Protein AF-A0A645HI48-F1 (afdb_monomer_lite)

Structure (mmCIF, N/CA/C/O backbone):
data_AF-A0A645HI48-F1
#
_entry.id   AF-A0A645HI48-F1
#
loop_
_atom_site.group_PDB
_atom_site.id
_atom_site.type_symbol
_atom_site.label_atom_id
_atom_site.label_alt_id
_atom_site.label_comp_id
_atom_site.label_asym_id
_atom_site.label_entity_id
_atom_site.label_seq_id
_atom_site.pdbx_PDB_ins_code
_atom_site.Cartn_x
_atom_site.Cartn_y
_atom_site.Cartn_z
_atom_site.occupancy
_atom_site.B_iso_or_equiv
_atom_site.auth_seq_id
_atom_site.auth_comp_id
_atom_site.auth_asym_id
_atom_site.auth_atom_id
_atom_site.pdbx_PDB_model_num
ATOM 1 N N . MET A 1 1 ? -4.099 8.662 -11.134 1.00 70.12 1 MET A N 1
ATOM 2 C CA . MET A 1 1 ? -4.280 7.199 -10.967 1.00 70.12 1 MET A CA 1
ATOM 3 C C . MET A 1 1 ? -2.962 6.493 -10.643 1.00 70.12 1 MET A C 1
ATOM 5 O O . MET A 1 1 ? -2.977 5.657 -9.757 1.00 70.12 1 MET A O 1
ATOM 9 N N . TRP A 1 2 ? -1.840 6.824 -11.301 1.00 88.25 2 TRP A N 1
ATOM 10 C CA . TRP A 1 2 ? -0.523 6.187 -11.083 1.00 88.25 2 TRP A CA 1
ATOM 11 C C . TRP A 1 2 ? 0.441 7.011 -10.210 1.00 88.25 2 TRP A C 1
ATOM 13 O O . TRP A 1 2 ? 1.614 7.118 -10.542 1.00 88.25 2 TRP A O 1
ATOM 23 N N . THR A 1 3 ? -0.042 7.638 -9.138 1.00 96.75 3 THR A N 1
ATOM 24 C CA . THR A 1 3 ? 0.826 8.372 -8.197 1.00 96.75 3 THR A CA 1
ATOM 25 C C . THR A 1 3 ? 0.735 7.751 -6.810 1.00 96.75 3 THR A C 1
ATOM 27 O O . THR A 1 3 ? -0.268 7.098 -6.490 1.00 96.75 3 THR A O 1
ATOM 30 N N . GLU A 1 4 ? 1.766 7.944 -5.990 1.00 97.69 4 GLU A N 1
ATOM 31 C CA . GLU A 1 4 ? 1.781 7.421 -4.623 1.00 97.69 4 GLU A CA 1
ATOM 32 C C . GLU A 1 4 ? 0.692 8.055 -3.755 1.00 97.69 4 GLU A C 1
ATOM 34 O O . GLU A 1 4 ? 0.031 7.349 -2.996 1.00 97.69 4 GLU A O 1
ATOM 39 N N . GLU A 1 5 ? 0.418 9.348 -3.929 1.00 98.50 5 GLU A N 1
ATOM 40 C CA . GLU A 1 5 ? -0.625 10.076 -3.194 1.00 98.50 5 GLU A CA 1
ATOM 41 C C . GLU A 1 5 ? -2.013 9.519 -3.519 1.00 98.50 5 GLU A C 1
ATOM 43 O O . GLU A 1 5 ? -2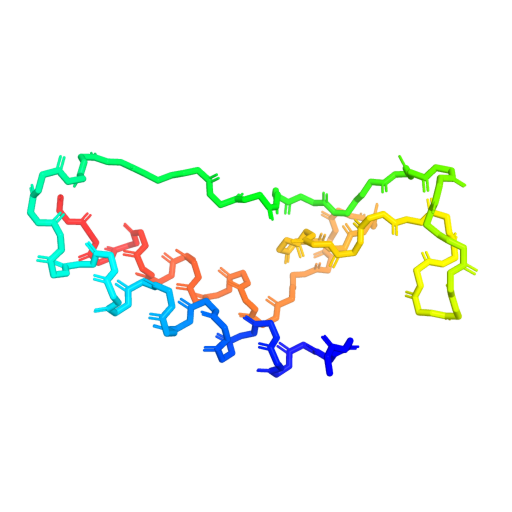.882 9.428 -2.652 1.00 98.50 5 GLU A O 1
ATOM 48 N N . TYR A 1 6 ? -2.232 9.093 -4.768 1.00 98.19 6 TYR A N 1
ATOM 49 C CA . TYR A 1 6 ? -3.493 8.465 -5.146 1.00 98.19 6 TYR A CA 1
ATOM 50 C C . TYR A 1 6 ? -3.653 7.083 -4.501 1.00 98.19 6 TYR A C 1
ATOM 52 O O . TYR A 1 6 ? -4.737 6.768 -4.007 1.00 98.19 6 TYR A O 1
ATOM 60 N N . GLN A 1 7 ? -2.594 6.262 -4.480 1.00 98.38 7 GLN A N 1
ATOM 61 C CA . GLN A 1 7 ? -2.618 4.967 -3.790 1.00 98.38 7 GLN A CA 1
ATOM 62 C C . GLN A 1 7 ? -2.843 5.164 -2.284 1.00 98.38 7 GLN A C 1
ATOM 64 O O . GLN A 1 7 ? -3.680 4.483 -1.695 1.00 98.38 7 GLN A O 1
ATOM 69 N N . GLU A 1 8 ? -2.166 6.135 -1.673 1.00 98.62 8 GLU A N 1
ATOM 70 C CA . GLU A 1 8 ? -2.333 6.503 -0.267 1.00 98.62 8 GLU A CA 1
ATOM 71 C C . GLU A 1 8 ? -3.789 6.890 0.051 1.00 98.62 8 GLU A C 1
ATOM 73 O O . GLU A 1 8 ? -4.416 6.317 0.948 1.00 98.62 8 GLU A O 1
ATOM 78 N N . ALA A 1 9 ? -4.357 7.822 -0.720 1.00 98.44 9 ALA A N 1
ATOM 79 C CA . ALA A 1 9 ? -5.734 8.275 -0.553 1.00 98.44 9 ALA A CA 1
ATOM 80 C C . ALA A 1 9 ? -6.753 7.144 -0.770 1.00 98.44 9 ALA A C 1
ATOM 82 O O . ALA A 1 9 ? -7.774 7.090 -0.077 1.00 98.44 9 ALA A O 1
ATOM 83 N N . LEU A 1 10 ? -6.482 6.227 -1.706 1.00 98.12 10 LEU A N 1
ATOM 84 C CA . LEU A 1 10 ? -7.315 5.049 -1.938 1.00 98.12 10 LEU A CA 1
ATOM 85 C C . LEU A 1 10 ? -7.323 4.127 -0.712 1.00 98.12 10 LEU A C 1
ATOM 87 O O . LEU A 1 10 ? -8.404 3.753 -0.262 1.00 98.12 10 LEU A O 1
ATOM 91 N N . TYR A 1 11 ? -6.157 3.816 -0.139 1.00 98.38 11 TYR A N 1
ATOM 92 C CA . TYR A 1 11 ? -6.055 2.974 1.059 1.00 98.38 11 TYR A CA 1
ATOM 93 C C . TYR A 1 11 ? -6.757 3.606 2.268 1.00 98.38 11 TYR A C 1
ATOM 95 O O . TYR A 1 11 ? -7.534 2.928 2.940 1.00 98.38 11 TYR A O 1
ATOM 103 N N . LYS A 1 12 ? -6.579 4.918 2.498 1.00 98.38 12 LYS A N 1
ATOM 104 C CA . LYS A 1 12 ? -7.296 5.657 3.559 1.00 98.38 12 LYS A CA 1
ATOM 105 C C . LYS A 1 12 ? -8.818 5.500 3.423 1.00 98.38 12 LYS A C 1
ATOM 107 O O . LYS A 1 12 ? -9.499 5.184 4.396 1.00 98.38 12 LYS A O 1
ATOM 112 N N . LYS A 1 13 ? -9.356 5.668 2.208 1.00 98.44 13 LYS A N 1
ATOM 113 C CA . LYS A 1 13 ? -10.797 5.512 1.932 1.00 98.44 13 LYS A CA 1
ATOM 114 C C . LYS A 1 13 ? -11.275 4.065 2.068 1.00 98.44 13 LYS A C 1
ATOM 116 O O . LYS A 1 13 ? -12.359 3.840 2.607 1.00 98.44 13 LYS A O 1
ATOM 121 N N . GLN A 1 14 ? -10.495 3.095 1.586 1.00 98.00 14 GLN A N 1
ATOM 122 C CA . GLN A 1 14 ? -10.837 1.674 1.684 1.00 98.00 14 GLN A CA 1
ATOM 123 C C . GLN A 1 14 ? -10.943 1.232 3.141 1.00 98.00 14 GLN A C 1
ATOM 125 O O . GLN A 1 14 ? -11.973 0.681 3.519 1.00 98.00 14 GLN A O 1
ATOM 130 N N . PHE A 1 15 ? -9.945 1.538 3.970 1.00 97.25 15 PHE A N 1
ATOM 131 C CA . PHE A 1 15 ? -9.976 1.187 5.390 1.00 97.25 15 PHE A CA 1
ATOM 132 C C . PHE A 1 15 ? -11.128 1.865 6.135 1.00 97.25 15 PHE A C 1
ATOM 134 O O . PHE A 1 15 ? -11.901 1.174 6.790 1.00 97.25 15 PHE A O 1
ATOM 141 N N . ALA A 1 16 ? -11.352 3.168 5.923 1.00 96.88 16 ALA A N 1
ATOM 142 C CA . ALA A 1 16 ? -12.483 3.877 6.530 1.00 96.88 16 ALA A CA 1
ATOM 143 C C . ALA A 1 16 ? -13.859 3.307 6.128 1.00 96.88 16 ALA A C 1
ATOM 145 O O . ALA A 1 16 ? -14.840 3.454 6.858 1.00 96.88 16 ALA A O 1
ATOM 146 N N . THR A 1 17 ? -13.956 2.683 4.951 1.00 97.75 17 THR A N 1
ATOM 147 C CA . THR A 1 17 ? -15.175 1.996 4.501 1.00 97.75 17 THR A CA 1
ATOM 148 C C . THR A 1 17 ? -15.291 0.619 5.150 1.00 97.75 17 THR A C 1
ATOM 150 O O . THR A 1 17 ? -16.349 0.273 5.668 1.00 97.75 17 THR A O 1
ATOM 153 N N . LEU A 1 18 ? -14.205 -0.155 5.144 1.00 95.81 18 LEU A N 1
ATOM 154 C CA . LEU A 1 18 ? -14.168 -1.525 5.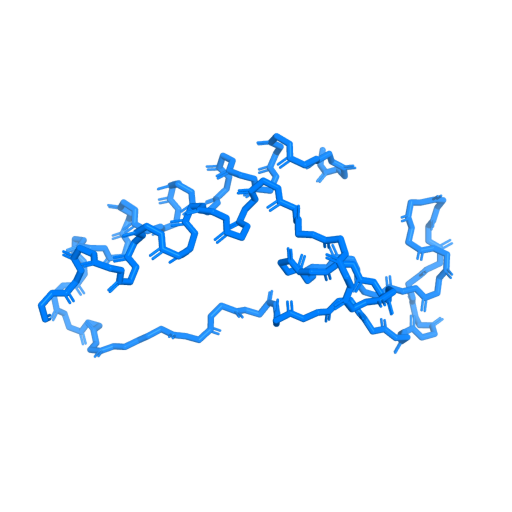658 1.00 95.81 18 LEU A CA 1
ATOM 155 C C . LEU A 1 18 ? -14.341 -1.586 7.179 1.00 95.81 18 LEU A C 1
ATOM 157 O O . LEU A 1 18 ? -14.953 -2.526 7.670 1.00 95.81 18 LEU A O 1
ATOM 161 N N . ASP A 1 19 ? -13.908 -0.563 7.916 1.00 94.56 19 ASP A N 1
ATOM 162 C CA . ASP A 1 19 ? -14.120 -0.481 9.367 1.00 94.56 19 ASP A CA 1
ATOM 163 C C . ASP A 1 19 ? -15.595 -0.364 9.762 1.00 94.56 19 ASP A C 1
ATOM 165 O O . ASP A 1 19 ? -15.974 -0.758 10.863 1.00 94.56 19 ASP A O 1
ATOM 169 N N . LYS A 1 20 ? -16.449 0.120 8.853 1.00 96.62 20 LYS A N 1
ATOM 170 C CA . LYS A 1 20 ? -17.905 0.166 9.058 1.00 96.62 20 LYS A CA 1
ATOM 171 C C . LYS A 1 20 ? -18.569 -1.191 8.809 1.00 96.62 20 LYS A C 1
ATOM 173 O O . LYS A 1 20 ? -19.714 -1.401 9.198 1.00 96.62 20 LYS A O 1
ATOM 178 N N . ALA A 1 21 ? -17.883 -2.114 8.137 1.00 96.94 21 ALA A N 1
ATOM 179 C CA . ALA A 1 21 ? -18.401 -3.434 7.813 1.00 96.94 21 ALA A CA 1
ATOM 180 C C . ALA A 1 21 ? -18.034 -4.433 8.922 1.00 96.94 21 ALA A C 1
ATOM 182 O O . ALA A 1 21 ? -17.095 -5.212 8.785 1.00 96.94 21 ALA A O 1
ATOM 183 N N . HIS A 1 22 ? -18.799 -4.443 10.019 1.00 95.00 22 HIS A N 1
ATOM 184 C CA . HIS A 1 22 ? -18.521 -5.266 11.212 1.00 95.00 22 HIS A CA 1
ATOM 185 C C . HIS A 1 22 ? -18.413 -6.783 10.953 1.00 95.00 22 HIS A C 1
ATOM 187 O O . HIS A 1 22 ? -17.816 -7.512 11.748 1.00 95.00 22 HIS A O 1
ATOM 193 N N . TYR A 1 23 ? -18.976 -7.266 9.841 1.00 96.38 23 TYR A N 1
ATOM 194 C CA . TYR A 1 23 ? -18.883 -8.663 9.412 1.00 96.38 23 TYR A CA 1
ATOM 195 C C . TYR A 1 23 ? -17.523 -9.025 8.784 1.00 96.38 23 TYR A C 1
ATOM 197 O O . TYR A 1 23 ? -17.220 -10.206 8.621 1.00 96.38 23 TYR A O 1
ATOM 205 N N . VAL A 1 24 ? -16.684 -8.045 8.435 1.00 95.88 24 VAL A N 1
ATOM 206 C CA . VAL A 1 24 ? -15.335 -8.276 7.903 1.00 95.88 24 VAL A CA 1
ATOM 207 C C . VAL A 1 24 ? -14.370 -8.507 9.063 1.00 95.88 24 VAL A C 1
ATOM 209 O O . VAL A 1 24 ? -14.165 -7.637 9.904 1.00 95.88 24 VAL A O 1
ATOM 212 N N . ARG A 1 25 ? -13.762 -9.697 9.110 1.00 94.31 25 ARG A N 1
ATOM 213 C CA . ARG A 1 25 ? -12.892 -10.134 10.221 1.00 94.31 25 ARG A CA 1
ATOM 214 C C . ARG A 1 25 ? -11.396 -10.095 9.909 1.00 94.31 25 ARG A C 1
ATOM 216 O O . ARG A 1 25 ? -10.588 -10.423 10.766 1.00 94.31 25 ARG A O 1
ATOM 223 N N . GLY A 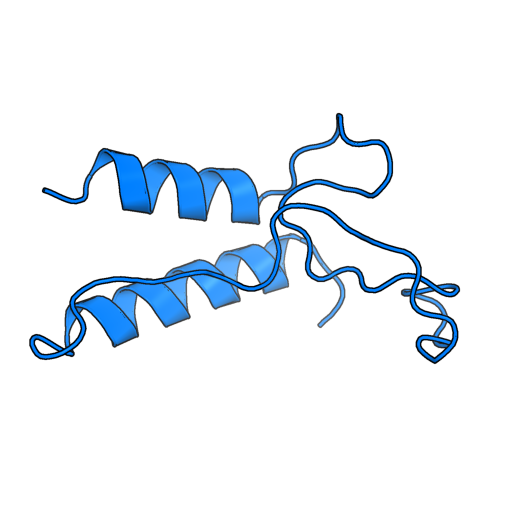1 26 ? -11.023 -9.715 8.692 1.00 94.19 26 GLY A N 1
ATOM 224 C CA . GLY A 1 26 ? -9.633 -9.655 8.258 1.00 94.19 26 GLY A CA 1
ATOM 225 C C . GLY A 1 26 ? -9.517 -9.137 6.832 1.00 94.19 26 GLY A C 1
ATOM 226 O O . GLY A 1 26 ? -10.483 -9.172 6.070 1.00 94.19 26 GLY A O 1
ATOM 227 N N . LEU A 1 27 ? -8.332 -8.637 6.483 1.00 95.75 27 LEU A N 1
ATOM 228 C CA . LEU A 1 27 ? -8.037 -8.040 5.182 1.00 95.75 27 LEU A CA 1
ATOM 229 C C . LEU A 1 27 ? -6.660 -8.491 4.699 1.00 95.75 27 LEU A C 1
ATOM 231 O O . LEU A 1 27 ? -5.720 -8.553 5.488 1.00 95.75 27 LEU A O 1
ATOM 235 N N . THR A 1 28 ? -6.531 -8.717 3.393 1.00 96.81 28 THR A N 1
ATOM 236 C CA . THR A 1 28 ? -5.257 -8.987 2.709 1.00 96.81 28 THR A CA 1
ATOM 237 C C . THR A 1 28 ? -5.110 -8.067 1.490 1.00 96.81 28 THR A C 1
ATOM 239 O O . THR A 1 28 ? -5.375 -8.479 0.357 1.00 96.81 28 THR A O 1
ATOM 242 N N . PRO A 1 29 ? -4.724 -6.787 1.683 1.00 97.00 29 PRO A N 1
ATOM 243 C CA . PRO A 1 29 ? -4.575 -5.847 0.578 1.00 97.00 29 PRO A CA 1
ATOM 244 C C . PRO A 1 29 ? -3.614 -6.375 -0.490 1.00 97.00 29 PRO A C 1
ATOM 246 O O . PRO A 1 29 ? -2.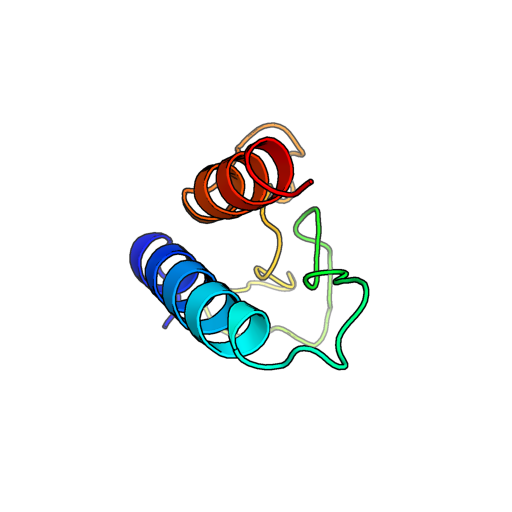481 -6.763 -0.201 1.00 97.00 29 PRO A O 1
ATOM 249 N N . TRP A 1 30 ? -4.066 -6.377 -1.743 1.00 98.12 30 TRP A N 1
ATOM 250 C CA . TRP A 1 30 ? -3.251 -6.809 -2.871 1.00 98.12 30 TRP A CA 1
ATOM 251 C C . TRP A 1 30 ? -2.376 -5.648 -3.364 1.00 98.12 30 TRP A C 1
ATOM 253 O O . TRP A 1 30 ? -2.896 -4.696 -3.943 1.00 98.12 30 TRP A O 1
ATOM 263 N N . ILE A 1 31 ? -1.054 -5.677 -3.212 1.00 98.31 31 ILE A N 1
ATOM 264 C CA . ILE A 1 31 ? -0.166 -6.775 -2.781 1.00 98.31 31 ILE A CA 1
ATOM 265 C C . ILE A 1 31 ? 0.982 -6.194 -1.942 1.00 98.31 31 ILE A C 1
ATOM 267 O O . ILE A 1 31 ? 1.166 -4.981 -1.887 1.00 98.31 31 ILE A O 1
ATOM 271 N N . PHE A 1 32 ? 1.783 -7.039 -1.295 1.00 98.38 32 PHE A N 1
ATOM 272 C CA . PHE A 1 32 ? 2.903 -6.573 -0.483 1.00 98.38 32 PHE A CA 1
ATOM 273 C C . PHE A 1 32 ? 3.998 -5.855 -1.294 1.00 98.38 32 PHE A C 1
ATOM 275 O O . PHE A 1 32 ? 4.387 -4.749 -0.927 1.00 98.38 32 PHE A O 1
ATOM 282 N N . TYR A 1 33 ? 4.445 -6.417 -2.423 1.00 98.50 33 TYR A N 1
ATOM 283 C CA . TYR A 1 33 ? 5.457 -5.803 -3.291 1.00 98.50 33 TYR A CA 1
ATOM 284 C C . TYR A 1 33 ? 5.095 -5.887 -4.776 1.00 98.50 33 TYR A C 1
ATOM 286 O O . TYR A 1 33 ? 4.376 -6.792 -5.207 1.00 98.50 33 TYR A O 1
ATOM 294 N N . ASP A 1 34 ? 5.607 -4.942 -5.562 1.00 98.38 34 ASP A N 1
ATOM 295 C CA . ASP A 1 34 ? 5.450 -4.949 -7.015 1.00 98.38 34 ASP A CA 1
ATOM 296 C C . ASP A 1 34 ? 6.091 -6.196 -7.634 1.00 98.38 34 ASP A C 1
ATOM 298 O O . ASP A 1 34 ? 7.173 -6.634 -7.246 1.00 98.38 34 ASP A O 1
ATOM 302 N N . PHE A 1 35 ? 5.433 -6.766 -8.641 1.00 98.44 35 PHE A N 1
ATOM 303 C CA . PHE A 1 35 ? 5.890 -7.996 -9.288 1.00 98.44 35 PHE A CA 1
ATOM 304 C C . PHE A 1 35 ? 5.725 -7.932 -10.805 1.00 98.44 35 PHE A C 1
ATOM 306 O O . PHE A 1 35 ? 4.889 -7.186 -11.326 1.00 98.44 35 PHE A O 1
ATOM 313 N N . ARG A 1 36 ? 6.516 -8.736 -11.528 1.00 98.00 36 ARG A N 1
ATOM 314 C CA . ARG A 1 36 ? 6.436 -8.820 -12.991 1.00 98.00 36 ARG A CA 1
ATOM 315 C C . ARG A 1 36 ? 5.084 -9.380 -13.422 1.00 98.00 36 ARG A C 1
ATOM 317 O O . ARG A 1 36 ? 4.662 -10.445 -12.987 1.00 98.00 36 ARG A O 1
ATOM 324 N N . ALA A 1 37 ? 4.424 -8.668 -14.319 1.00 97.81 37 ALA A N 1
ATOM 325 C CA . ALA A 1 37 ? 3.171 -9.059 -14.931 1.00 97.81 37 ALA A CA 1
ATOM 326 C C . ALA A 1 37 ? 3.183 -8.616 -16.398 1.00 97.81 37 ALA A C 1
ATOM 328 O O . ALA A 1 37 ? 2.843 -7.477 -16.716 1.00 97.81 37 ALA A O 1
ATOM 329 N N . VAL A 1 38 ? 3.518 -9.548 -17.295 1.00 94.94 38 VAL A N 1
ATOM 330 C CA . VAL A 1 38 ? 3.732 -9.309 -18.739 1.00 94.94 38 VAL A CA 1
ATOM 331 C C . VAL A 1 38 ? 2.549 -8.653 -19.460 1.00 94.94 38 VAL A C 1
ATOM 333 O O . VAL A 1 38 ? 2.709 -8.056 -20.513 1.00 94.94 38 VAL A O 1
ATOM 336 N N . ARG A 1 39 ? 1.350 -8.705 -18.871 1.00 96.94 39 ARG A N 1
ATOM 337 C CA . ARG A 1 39 ? 0.134 -8.072 -19.405 1.00 96.94 39 ARG A CA 1
ATOM 338 C C . ARG A 1 39 ? 0.014 -6.573 -19.083 1.00 96.94 39 ARG A C 1
ATOM 340 O O . ARG A 1 39 ? -0.980 -5.954 -19.452 1.00 96.94 39 ARG A O 1
ATOM 347 N N . ARG A 1 40 ? 0.945 -5.981 -18.328 1.00 96.31 40 ARG A N 1
ATOM 348 C CA . ARG A 1 40 ? 0.868 -4.589 -17.847 1.00 96.31 40 ARG A CA 1
ATOM 349 C C . ARG A 1 40 ? 1.748 -3.663 -18.686 1.00 96.31 40 ARG A C 1
ATOM 351 O O . ARG A 1 40 ? 2.848 -3.323 -18.279 1.00 96.31 40 ARG A O 1
ATOM 358 N N . LEU A 1 41 ? 1.254 -3.262 -19.855 1.00 96.19 41 LEU A N 1
ATOM 359 C CA . LEU A 1 41 ? 2.072 -2.634 -20.905 1.00 96.19 41 LEU A CA 1
ATOM 360 C C . LEU A 1 41 ? 2.002 -1.101 -20.981 1.00 96.19 41 LEU A C 1
ATOM 362 O O . LEU A 1 41 ? 2.616 -0.511 -21.861 1.00 96.19 41 LEU A O 1
ATOM 366 N N . ASN A 1 42 ? 1.251 -0.427 -20.105 1.00 95.25 42 ASN A N 1
ATOM 367 C CA . ASN A 1 42 ? 1.213 1.038 -20.152 1.00 95.25 42 ASN A CA 1
ATOM 368 C C . ASN A 1 42 ? 2.516 1.661 -19.618 1.00 95.25 42 ASN A C 1
ATOM 370 O O . ASN A 1 42 ? 3.251 1.026 -18.857 1.00 95.25 42 ASN A O 1
ATOM 374 N N . ARG A 1 43 ? 2.734 2.939 -19.960 1.00 95.25 43 ARG A N 1
ATOM 375 C CA . ARG A 1 43 ? 3.951 3.713 -19.648 1.00 95.25 43 ARG A CA 1
ATOM 376 C C . ARG A 1 43 ? 4.321 3.831 -18.166 1.00 95.25 43 ARG A C 1
ATOM 378 O O . ARG A 1 43 ? 5.426 4.232 -17.859 1.00 95.25 43 ARG A O 1
ATOM 385 N N . TYR A 1 44 ? 3.398 3.557 -17.247 1.00 94.81 44 TYR A N 1
ATOM 386 C CA . TYR A 1 44 ? 3.660 3.618 -15.804 1.00 94.81 44 TYR A CA 1
ATOM 387 C C . TYR A 1 44 ? 3.960 2.246 -15.205 1.00 94.81 44 TYR A C 1
ATOM 389 O O . TYR A 1 44 ? 4.417 2.129 -14.071 1.00 94.81 44 TYR A O 1
ATOM 397 N N . GLN A 1 45 ? 3.625 1.189 -15.937 1.00 95.31 45 GLN A N 1
ATOM 398 C CA . GLN A 1 45 ? 3.704 -0.173 -15.450 1.00 95.31 45 GLN A CA 1
ATOM 399 C C . GLN A 1 45 ? 4.883 -0.931 -16.035 1.00 95.31 45 GLN A C 1
ATOM 401 O O . GLN A 1 45 ? 5.511 -1.666 -15.283 1.00 95.31 45 GLN A O 1
ATOM 406 N N . GLU A 1 46 ? 5.178 -0.760 -17.327 1.00 94.38 46 GLU A N 1
ATOM 407 C CA . GLU A 1 46 ? 6.381 -1.309 -17.979 1.00 94.38 46 GLU A CA 1
ATOM 408 C C . GLU A 1 46 ? 6.625 -2.801 -17.670 1.00 94.38 46 GLU A C 1
ATOM 410 O O . GLU A 1 46 ? 7.720 -3.239 -17.330 1.00 94.38 46 GLU A O 1
ATOM 415 N N . GLY A 1 47 ? 5.564 -3.609 -17.727 1.00 96.94 47 GLY A N 1
ATOM 416 C CA . GLY A 1 47 ? 5.618 -5.042 -17.432 1.00 96.94 47 GLY A CA 1
ATOM 417 C C . GLY A 1 47 ? 5.530 -5.401 -15.945 1.00 96.94 47 GLY A C 1
ATOM 418 O O . GLY A 1 47 ? 5.686 -6.574 -15.605 1.00 96.94 47 GLY A O 1
ATOM 419 N N . PHE A 1 48 ? 5.238 -4.449 -15.056 1.00 97.50 48 PHE A N 1
ATOM 420 C CA . PHE A 1 48 ? 5.027 -4.669 -13.622 1.00 97.50 48 PHE A CA 1
ATOM 421 C C . PHE A 1 48 ? 3.589 -4.383 -13.177 1.00 97.50 48 PHE A C 1
ATOM 423 O O . PHE A 1 48 ? 2.907 -3.443 -13.601 1.00 97.50 48 PHE A O 1
ATOM 430 N N . ASN A 1 49 ? 3.107 -5.184 -12.231 1.00 97.75 49 ASN A N 1
ATOM 431 C CA . ASN A 1 49 ? 1.953 -4.817 -11.429 1.00 97.75 49 ASN A CA 1
ATOM 432 C C . ASN A 1 49 ? 2.410 -3.889 -10.298 1.00 97.75 49 ASN A C 1
ATOM 434 O O . ASN A 1 49 ? 2.972 -4.358 -9.316 1.00 97.75 49 ASN A O 1
ATOM 438 N N . ARG A 1 50 ? 2.134 -2.587 -10.440 1.00 97.44 50 ARG A N 1
ATOM 439 C CA . ARG A 1 50 ? 2.578 -1.526 -9.520 1.00 97.44 50 ARG A CA 1
ATOM 440 C C . ARG A 1 50 ? 1.677 -1.321 -8.287 1.00 97.44 50 ARG A C 1
ATOM 442 O O . ARG A 1 50 ? 1.631 -0.230 -7.727 1.00 97.44 50 ARG A O 1
ATOM 449 N N . LYS A 1 51 ? 0.890 -2.338 -7.910 1.00 98.00 51 LYS A N 1
ATOM 450 C CA . LYS A 1 51 ? -0.045 -2.291 -6.760 1.00 98.00 51 LYS A CA 1
ATOM 451 C C . LYS A 1 51 ? 0.623 -2.570 -5.415 1.00 98.00 51 LYS A C 1
ATOM 453 O O . LYS A 1 51 ? -0.047 -2.486 -4.392 1.00 98.00 51 LYS A O 1
ATOM 458 N N . GLY A 1 52 ? 1.897 -2.944 -5.417 1.00 98.25 52 GLY A N 1
ATOM 459 C CA . GLY A 1 52 ? 2.667 -3.209 -4.217 1.00 98.25 52 GLY A CA 1
ATOM 460 C C . GLY A 1 52 ? 2.689 -2.012 -3.282 1.00 98.25 52 GLY A C 1
ATOM 461 O O . GLY A 1 52 ? 2.692 -0.866 -3.738 1.00 98.25 52 GLY A O 1
ATOM 462 N N . LEU A 1 53 ? 2.725 -2.291 -1.982 1.00 98.69 53 LEU A N 1
ATOM 463 C CA . LEU A 1 53 ? 3.072 -1.315 -0.945 1.00 98.69 53 LEU A CA 1
ATOM 464 C C . LEU A 1 53 ? 4.580 -1.026 -0.932 1.00 98.69 53 LEU A C 1
ATOM 466 O O . LEU A 1 53 ? 5.012 0.054 -0.540 1.00 98.69 53 LEU A O 1
ATOM 470 N N . ILE A 1 54 ? 5.373 -2.001 -1.371 1.00 98.62 54 ILE A N 1
ATOM 471 C CA . ILE A 1 54 ? 6.815 -1.909 -1.579 1.00 98.62 54 ILE A CA 1
ATOM 472 C C . ILE A 1 54 ? 7.080 -2.003 -3.087 1.00 98.62 54 ILE A C 1
ATOM 474 O O . ILE A 1 54 ? 6.396 -2.743 -3.801 1.00 98.62 54 ILE A O 1
ATOM 478 N N . ASP A 1 55 ? 8.044 -1.242 -3.591 1.00 98.06 55 ASP A N 1
ATOM 479 C CA . ASP A 1 55 ? 8.469 -1.332 -4.990 1.00 98.06 55 ASP A CA 1
ATOM 480 C C . ASP A 1 55 ? 9.151 -2.688 -5.290 1.00 98.06 55 ASP A C 1
ATOM 482 O O . ASP A 1 55 ? 9.426 -3.510 -4.408 1.00 98.06 55 ASP A O 1
ATOM 486 N N . ALA A 1 56 ? 9.419 -2.943 -6.567 1.00 97.62 56 ALA A N 1
ATOM 487 C CA . ALA A 1 56 ? 10.007 -4.170 -7.083 1.00 97.62 56 ALA A CA 1
ATOM 488 C C . ALA A 1 56 ? 11.445 -4.396 -6.583 1.00 97.62 56 ALA A C 1
ATOM 490 O O . ALA A 1 56 ? 11.923 -5.531 -6.599 1.00 97.62 56 ALA A O 1
ATOM 491 N N . ASP A 1 57 ? 12.1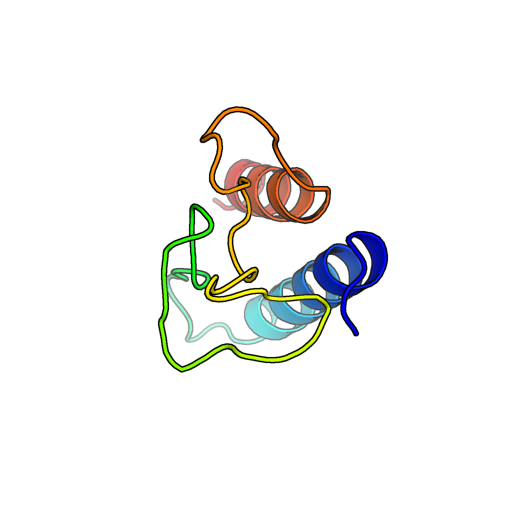20 -3.343 -6.108 1.00 97.31 57 ASP A N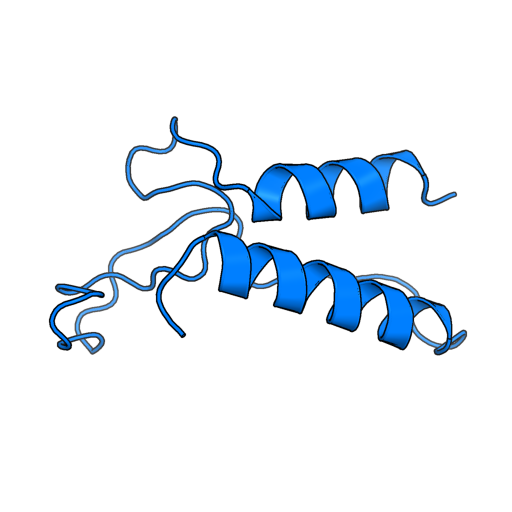 1
ATOM 492 C CA . ASP A 1 57 ? 13.441 -3.411 -5.471 1.00 97.31 57 ASP A CA 1
ATOM 493 C C . ASP A 1 57 ? 13.415 -4.042 -4.062 1.00 97.31 57 ASP A C 1
ATOM 495 O O . ASP A 1 57 ? 14.472 -4.347 -3.505 1.00 97.31 57 ASP A O 1
ATOM 499 N N . ARG A 1 58 ? 12.213 -4.256 -3.499 1.00 96.75 58 ARG A N 1
ATOM 500 C CA . ARG A 1 58 ? 11.945 -4.771 -2.143 1.00 96.75 58 ARG A CA 1
ATOM 501 C C . ARG A 1 58 ? 12.503 -3.911 -1.002 1.00 96.75 58 ARG A C 1
ATOM 503 O O . ARG A 1 58 ? 12.557 -4.375 0.137 1.00 96.75 58 ARG A O 1
ATOM 510 N N . LYS A 1 59 ? 12.907 -2.676 -1.285 1.00 98.06 59 LYS A N 1
ATOM 511 C CA . LYS A 1 59 ? 13.519 -1.742 -0.329 1.00 98.06 59 LYS A CA 1
ATOM 512 C C . LYS A 1 59 ? 12.683 -0.477 -0.184 1.00 98.06 59 LYS A C 1
ATOM 514 O O . LYS A 1 59 ? 12.486 -0.002 0.935 1.00 98.06 59 LYS A O 1
ATOM 519 N N . THR A 1 60 ? 12.154 0.031 -1.290 1.00 98.44 60 THR A N 1
ATOM 520 C CA . THR A 1 60 ? 11.421 1.294 -1.334 1.00 98.44 60 THR A CA 1
ATOM 521 C C . THR A 1 60 ? 9.977 1.090 -0.888 1.00 98.44 60 THR A C 1
ATOM 523 O O . THR A 1 60 ? 9.181 0.436 -1.561 1.00 98.44 60 THR A O 1
ATOM 526 N N . ARG A 1 61 ? 9.630 1.635 0.282 1.00 98.69 61 ARG A N 1
ATOM 527 C CA . ARG A 1 61 ? 8.261 1.637 0.819 1.00 98.69 61 ARG A CA 1
ATOM 528 C C . ARG A 1 61 ? 7.512 2.856 0.295 1.00 98.69 61 ARG A C 1
ATOM 530 O O . ARG A 1 61 ? 7.945 3.977 0.547 1.00 98.69 61 ARG A O 1
ATOM 537 N N . LYS A 1 62 ? 6.378 2.625 -0.363 1.00 98.56 62 LYS A N 1
ATOM 538 C CA . LYS A 1 62 ? 5.501 3.682 -0.882 1.00 98.56 62 LYS A CA 1
ATOM 539 C C . LYS A 1 62 ? 4.674 4.313 0.236 1.00 98.56 62 LYS A C 1
ATOM 541 O O . LYS A 1 62 ? 4.491 3.700 1.289 1.00 98.56 62 LYS A O 1
ATOM 546 N N . LEU A 1 63 ? 4.070 5.475 -0.001 1.00 98.75 63 LEU A N 1
ATOM 547 C CA . LEU A 1 63 ? 3.202 6.150 0.981 1.00 98.75 63 LEU A CA 1
ATOM 548 C C . LEU A 1 63 ? 2.098 5.233 1.548 1.00 98.75 63 LEU A C 1
ATOM 550 O O . LEU A 1 63 ? 1.875 5.182 2.760 1.00 98.75 63 LEU A O 1
ATOM 554 N N . ALA A 1 64 ? 1.457 4.427 0.695 1.00 98.56 64 ALA A N 1
ATOM 555 C CA . ALA A 1 64 ? 0.405 3.492 1.107 1.00 98.56 64 ALA A CA 1
ATOM 556 C C . ALA A 1 64 ? 0.887 2.388 2.074 1.00 98.56 64 ALA A C 1
ATOM 558 O O . ALA A 1 64 ? 0.076 1.833 2.825 1.00 98.56 64 ALA A O 1
ATOM 559 N N . PHE A 1 65 ? 2.192 2.077 2.098 1.00 98.75 65 PHE A N 1
ATOM 560 C CA . PHE A 1 65 ? 2.772 1.155 3.079 1.00 98.75 65 PHE A CA 1
ATOM 561 C C . PHE A 1 65 ? 2.548 1.672 4.497 1.00 98.75 65 PHE A C 1
ATOM 563 O O . PHE A 1 65 ? 2.113 0.918 5.365 1.00 98.75 65 PHE A O 1
ATOM 570 N N . TYR A 1 66 ? 2.804 2.960 4.727 1.00 98.62 66 TYR A N 1
ATOM 571 C CA . TYR A 1 66 ? 2.687 3.567 6.051 1.00 98.62 66 TYR A CA 1
ATOM 572 C C . TYR A 1 66 ? 1.230 3.679 6.496 1.00 98.62 66 TYR A C 1
ATOM 574 O O . TYR A 1 66 ? 0.933 3.422 7.659 1.00 98.62 66 TYR A O 1
ATOM 582 N N . VAL A 1 67 ? 0.303 3.949 5.570 1.00 98.25 67 VAL A N 1
ATOM 583 C CA . VAL A 1 67 ? -1.141 3.888 5.858 1.00 98.25 67 VAL A CA 1
ATOM 584 C C . VAL A 1 67 ? -1.546 2.487 6.311 1.00 98.25 67 VAL A C 1
ATOM 586 O O . VAL A 1 67 ? -2.194 2.340 7.342 1.00 98.25 67 VAL A O 1
ATOM 589 N N . THR A 1 68 ? -1.130 1.456 5.571 1.00 98.06 68 THR A N 1
ATOM 590 C CA . THR A 1 68 ? -1.445 0.054 5.891 1.00 98.06 68 THR A CA 1
ATOM 591 C C . THR A 1 68 ? -0.803 -0.389 7.203 1.00 98.06 68 THR A C 1
ATOM 593 O O . THR A 1 68 ? -1.446 -1.045 8.017 1.00 98.06 68 THR A O 1
ATOM 596 N N . GLN A 1 69 ? 0.453 -0.005 7.441 1.00 98.19 69 GLN A N 1
ATOM 597 C CA . GLN A 1 69 ? 1.145 -0.292 8.692 1.00 98.19 69 GLN A CA 1
ATOM 598 C C . GLN A 1 69 ? 0.428 0.353 9.879 1.00 98.19 69 GLN A C 1
ATOM 600 O O . GLN A 1 69 ? 0.205 -0.319 10.881 1.00 98.19 69 GLN A O 1
ATOM 605 N N . ASN A 1 70 ? 0.086 1.639 9.778 1.00 97.94 70 ASN A N 1
ATOM 606 C CA . ASN A 1 70 ? -0.593 2.348 10.857 1.00 97.94 70 ASN A CA 1
ATOM 607 C C . ASN A 1 70 ? -1.968 1.735 11.121 1.00 97.94 70 ASN A C 1
ATOM 609 O O . ASN A 1 70 ? -2.276 1.472 12.275 1.00 97.94 70 ASN A O 1
ATOM 613 N N . TYR A 1 71 ? -2.723 1.409 10.066 1.00 96.94 71 TYR A N 1
ATOM 614 C CA . TYR A 1 71 ? -4.005 0.715 10.180 1.00 96.94 71 TYR A CA 1
ATOM 615 C C . TYR A 1 71 ? -3.899 -0.583 10.991 1.00 96.94 71 TYR A C 1
ATOM 617 O O . TYR A 1 71 ? -4.673 -0.787 11.919 1.00 96.94 71 TYR A O 1
ATOM 625 N N . TYR A 1 72 ? -2.917 -1.440 10.689 1.00 96.81 72 TYR A N 1
ATOM 626 C CA . TYR A 1 72 ? -2.735 -2.692 11.429 1.00 96.81 72 TYR A CA 1
ATOM 627 C C . TYR A 1 72 ? -2.141 -2.507 12.830 1.00 96.81 72 TYR A C 1
ATOM 629 O O . TYR A 1 72 ? -2.426 -3.315 13.702 1.00 96.81 72 TYR A O 1
ATOM 637 N N . LYS A 1 73 ? -1.341 -1.462 13.078 1.00 97.06 73 LYS A N 1
ATOM 638 C CA . LYS A 1 73 ? -0.827 -1.149 14.426 1.00 97.06 73 LYS A CA 1
ATOM 639 C C . LYS A 1 73 ? -1.917 -0.675 15.386 1.00 97.06 73 LYS A C 1
ATOM 641 O O . LYS A 1 73 ? -1.752 -0.823 16.588 1.00 97.06 73 LYS A O 1
ATOM 646 N N . THR A 1 74 ? -2.977 -0.062 14.864 1.00 92.31 74 THR A N 1
ATOM 647 C CA . THR A 1 74 ? -4.109 0.453 15.651 1.00 92.31 74 THR A CA 1
ATOM 648 C C . THR A 1 74 ? -5.317 -0.483 15.638 1.00 92.31 74 THR A C 1
ATOM 650 O O . THR A 1 74 ? -6.379 -0.104 16.119 1.00 92.31 74 THR A O 1
ATOM 653 N N . LYS A 1 75 ? -5.200 -1.656 15.007 1.00 81.81 75 LYS A N 1
ATOM 654 C CA . LYS A 1 75 ? -6.250 -2.672 14.968 1.00 81.81 75 LYS A CA 1
ATOM 655 C C . LYS A 1 75 ? -6.021 -3.655 16.107 1.00 81.81 75 LYS A C 1
ATOM 657 O O . LYS A 1 75 ? -5.008 -4.348 16.102 1.00 81.81 75 LYS A O 1
ATOM 662 N N . ASP A 1 76 ? -6.974 -3.682 17.029 1.00 62.88 76 ASP A N 1
ATOM 663 C CA . ASP A 1 76 ? -7.105 -4.712 18.063 1.00 62.88 76 ASP A CA 1
ATOM 664 C C . ASP A 1 76 ? -7.592 -6.046 17.472 1.00 62.88 76 ASP A C 1
ATOM 666 O O . ASP A 1 76 ? -8.477 -6.021 16.575 1.00 62.88 76 ASP A O 1
#

pLDDT: mean 96.11, std 5.48, range [62.88, 98.75]

Radius of gyration: 13.48 Å; chains: 1; bounding box: 32×20×39 Å

Organism: NCBI:txid1076179

Secondary structure (DSSP, 8-state):
--SHHHHHHHHHHHHHHHTT-TT------S-SB-EE-TT--STTTTTEETT-SB-TTSS-B-HHHHHHHHHHHT--

Foldseek 3Di:
DLDLVVLQVVLVVVLVVVVVVPPDPDDQQPDQEKDFAQVQVDPSANRIDHSHCYYPVNPRGGNNVVVVVVSVVPDD

Sequence (76 aa):
MWTEEYQEALYKKQFATLDKAHYVRGLTPWIFYDFRAVRRLNRYQEGFNRKGLIDADRKTRKLAFYVTQNYYKTKD

InterPro domains:
  IPR017853 Glycoside hydrolase superfamily [SSF51445] (1-73)